Protein AF-A0A164GY33-F1 (afdb_monomer)

pLDDT: mean 96.79, std 2.43, range [81.5, 98.38]

Foldseek 3Di:
DEAEDEQVQACVSFPPHGNCPPCVCVVVVQVVCVVVVYHYYYDDDPDGDPDDDVNVVCVVVVPDDDDD

Secondary structure (DSSP, 8-state):
-EEEE-GGGSGGG-TT---TTTSTTHHHHHHHHHHTT-EEEE---SPPPSSSHHHHHHHHTT-S----

Solvent-accessible surface area (backbone atoms only — not comparable to full-atom values): 4382 Å² total; per-residue (Å²): 109,74,50,79,43,63,70,81,46,22,41,89,71,28,75,98,48,60,19,66,85,88,33,60,61,47,68,60,52,52,55,52,42,43,75,72,70,35,46,78,47,70,72,78,73,93,76,74,56,79,94,44,72,72,36,55,54,36,60,78,65,68,70,68,93,76,90,132

Radius of gyration: 14.93 Å; Cα contacts (8 Å, |Δi|>4): 64; chains: 1; bounding box: 34×23×45 Å

Structure (mmCIF, N/CA/C/O backbone):
data_AF-A0A164GY33-F1
#
_entry.id   AF-A0A164GY33-F1
#
loop_
_atom_site.group_PDB
_atom_site.id
_atom_site.type_symbol
_atom_site.label_atom_id
_atom_site.label_alt_id
_atom_site.label_comp_id
_atom_site.label_asym_id
_atom_site.label_entity_id
_atom_site.label_seq_id
_atom_site.pdbx_PDB_ins_code
_atom_site.Cartn_x
_atom_site.Cartn_y
_atom_site.Cartn_z
_atom_site.occupancy
_atom_site.B_iso_or_equiv
_atom_site.auth_seq_id
_atom_site.auth_comp_id
_atom_site.auth_asym_id
_atom_site.auth_atom_id
_atom_site.pdbx_PDB_model_num
ATOM 1 N N . ASP A 1 1 ? -21.289 3.493 7.898 1.00 88.81 1 ASP A N 1
ATOM 2 C CA . ASP A 1 1 ? -20.352 4.496 7.352 1.00 88.81 1 ASP A CA 1
ATOM 3 C C . ASP A 1 1 ? -18.985 3.891 7.072 1.00 88.81 1 ASP A C 1
ATOM 5 O O . ASP A 1 1 ? -18.721 2.765 7.498 1.00 88.81 1 ASP A O 1
ATOM 9 N N . ILE A 1 2 ? -18.169 4.589 6.276 1.00 96.06 2 ILE A N 1
ATOM 10 C CA . ILE A 1 2 ? -16.885 4.103 5.752 1.00 96.06 2 ILE A CA 1
ATOM 11 C C . ILE A 1 2 ? -15.836 5.207 5.902 1.00 96.06 2 ILE A C 1
ATOM 13 O O . ILE A 1 2 ? -16.084 6.333 5.477 1.00 96.06 2 ILE A O 1
ATOM 17 N N . GLN A 1 3 ? -14.679 4.872 6.470 1.00 95.50 3 GLN A N 1
ATOM 18 C CA . GLN A 1 3 ? -13.486 5.718 6.457 1.00 95.50 3 GLN A CA 1
ATOM 19 C C . GLN A 1 3 ? -12.597 5.337 5.269 1.00 95.50 3 GLN A C 1
ATOM 21 O O . GLN A 1 3 ? -12.433 4.152 4.975 1.00 95.50 3 GLN A O 1
ATOM 26 N N . TYR A 1 4 ? -12.011 6.340 4.620 1.00 96.75 4 TYR A N 1
ATOM 27 C CA . TYR A 1 4 ? -11.083 6.164 3.503 1.00 96.75 4 TYR A CA 1
ATOM 28 C C . TYR A 1 4 ? -9.694 6.685 3.884 1.00 96.75 4 TYR A C 1
ATOM 30 O O . TYR A 1 4 ? -9.602 7.698 4.584 1.00 96.75 4 TYR A O 1
ATOM 38 N N . ALA A 1 5 ? -8.644 6.005 3.425 1.00 96.38 5 ALA A N 1
ATOM 39 C CA . ALA A 1 5 ? -7.265 6.482 3.465 1.00 96.38 5 ALA A CA 1
ATOM 40 C C . ALA A 1 5 ? -6.695 6.561 2.042 1.00 96.38 5 ALA A C 1
ATOM 42 O O . ALA A 1 5 ? -6.782 5.596 1.279 1.00 96.38 5 ALA A O 1
ATOM 43 N N . ASP A 1 6 ? -6.141 7.725 1.714 1.00 97.44 6 ASP A N 1
ATOM 44 C CA . ASP A 1 6 ? -5.439 8.003 0.459 1.00 97.44 6 ASP A CA 1
ATOM 45 C C . ASP A 1 6 ? -3.947 7.633 0.589 1.00 97.44 6 ASP A C 1
ATOM 47 O O . ASP A 1 6 ? -3.541 7.039 1.584 1.00 97.44 6 ASP A O 1
ATOM 51 N N . ILE A 1 7 ? -3.120 7.995 -0.388 1.00 97.62 7 ILE A N 1
ATOM 52 C CA . ILE A 1 7 ? -1.721 7.578 -0.560 1.00 97.62 7 ILE A CA 1
ATOM 53 C C . ILE A 1 7 ? -0.800 7.772 0.661 1.00 97.62 7 ILE A C 1
ATOM 55 O O . ILE A 1 7 ? 0.235 7.114 0.760 1.00 97.62 7 ILE A O 1
ATOM 59 N N . ASP A 1 8 ? -1.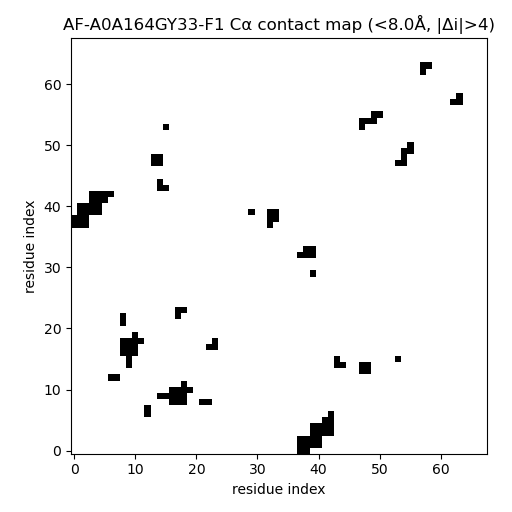154 8.653 1.600 1.00 97.12 8 ASP A N 1
ATOM 60 C CA . ASP A 1 8 ? -0.313 9.017 2.746 1.00 97.12 8 ASP A CA 1
ATOM 61 C C . ASP A 1 8 ? 0.019 7.836 3.670 1.00 97.12 8 ASP A C 1
ATOM 63 O O . ASP A 1 8 ? 1.050 7.869 4.336 1.00 97.12 8 ASP A O 1
ATOM 67 N N . TYR A 1 9 ? -0.810 6.782 3.705 1.00 98.00 9 TYR A N 1
ATOM 68 C CA . TYR A 1 9 ? -0.550 5.637 4.586 1.00 98.00 9 TYR A CA 1
ATOM 69 C C . TYR A 1 9 ? 0.637 4.770 4.139 1.00 98.00 9 TYR A C 1
ATOM 71 O O . TYR A 1 9 ?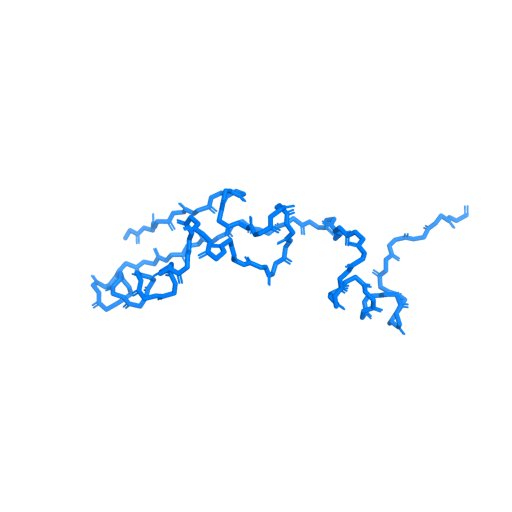 1.131 3.964 4.929 1.00 98.00 9 TYR A O 1
ATOM 79 N N . MET A 1 10 ? 1.059 4.882 2.878 1.00 98.38 10 MET A N 1
ATOM 80 C CA . MET A 1 10 ? 2.052 4.001 2.265 1.00 98.38 10 MET A CA 1
ATOM 81 C C . MET A 1 10 ? 3.486 4.425 2.601 1.00 98.38 10 MET A C 1
ATOM 83 O O . MET A 1 10 ? 3.832 5.604 2.537 1.00 98.38 10 MET A O 1
ATOM 87 N N . ASP A 1 11 ? 4.374 3.454 2.825 1.00 98.00 11 ASP A N 1
ATOM 88 C CA . ASP A 1 11 ? 5.808 3.704 2.990 1.00 98.00 11 ASP A CA 1
ATOM 89 C C . ASP A 1 11 ? 6.424 4.124 1.646 1.00 98.00 11 ASP A C 1
ATOM 91 O O . ASP A 1 11 ? 6.607 3.317 0.728 1.00 98.00 11 ASP A O 1
ATOM 95 N N . GLY A 1 12 ? 6.741 5.413 1.513 1.00 96.56 12 GLY A N 1
ATOM 96 C CA . GLY A 1 12 ? 7.343 5.958 0.298 1.00 96.56 12 GLY A CA 1
ATOM 97 C C . GLY A 1 12 ? 6.431 5.865 -0.928 1.00 96.56 12 GLY A C 1
ATOM 98 O O . GLY A 1 12 ? 6.942 5.752 -2.040 1.00 96.56 12 GLY A O 1
ATOM 99 N N . ARG A 1 13 ? 5.099 5.910 -0.736 1.00 96.56 13 ARG A N 1
ATOM 100 C CA . ARG A 1 13 ? 4.082 5.800 -1.807 1.00 96.56 13 ARG A CA 1
ATOM 101 C C . ARG A 1 13 ? 4.126 4.472 -2.577 1.00 96.56 13 ARG A C 1
ATOM 103 O O . ARG A 1 13 ? 3.863 4.437 -3.775 1.00 96.56 13 ARG A O 1
ATOM 110 N N . ARG A 1 14 ? 4.513 3.387 -1.902 1.00 98.00 14 ARG A N 1
ATOM 111 C CA . ARG A 1 14 ? 4.563 2.038 -2.479 1.00 98.00 14 ARG A CA 1
ATOM 112 C C . ARG A 1 14 ? 3.324 1.248 -2.087 1.00 98.00 14 ARG A C 1
ATOM 114 O O . ARG A 1 14 ? 3.067 1.059 -0.896 1.00 98.00 14 ARG A O 1
ATOM 121 N N . ASP A 1 15 ? 2.609 0.716 -3.072 1.00 98.25 15 ASP A N 1
ATOM 122 C CA . ASP A 1 15 ? 1.477 -0.169 -2.813 1.00 98.25 15 ASP A CA 1
ATOM 123 C C . ASP A 1 15 ? 1.880 -1.371 -1.954 1.00 98.25 15 ASP A C 1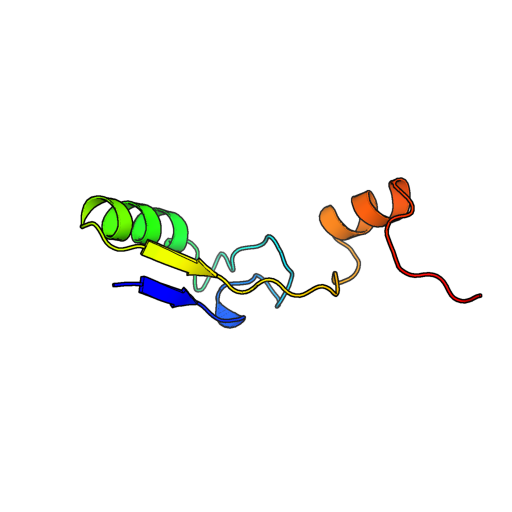
ATOM 125 O O . ASP A 1 15 ? 2.997 -1.897 -2.048 1.00 98.25 15 ASP A O 1
ATOM 129 N N . PHE A 1 16 ? 0.922 -1.833 -1.147 1.00 97.75 16 PHE A N 1
ATOM 130 C CA . PHE A 1 16 ? 1.068 -2.954 -0.209 1.00 97.75 16 PHE A CA 1
ATOM 131 C C . PHE A 1 16 ? 2.055 -2.710 0.943 1.00 97.75 16 PHE A C 1
ATOM 133 O O . PHE A 1 16 ? 2.551 -3.664 1.541 1.00 97.75 16 PHE A O 1
ATOM 140 N N . THR A 1 17 ? 2.316 -1.448 1.286 1.00 97.81 17 THR A N 1
ATOM 141 C CA . THR A 1 17 ? 3.152 -1.065 2.433 1.00 97.81 17 THR A CA 1
ATOM 142 C C . THR A 1 17 ? 2.399 -0.151 3.403 1.00 97.81 17 THR A C 1
ATOM 144 O O . THR A 1 17 ? 1.342 0.382 3.067 1.00 97.81 17 THR A O 1
ATOM 147 N N . ILE A 1 18 ? 2.939 0.018 4.612 1.00 98.12 18 ILE A N 1
ATOM 148 C CA . ILE A 1 18 ? 2.469 0.980 5.617 1.00 98.12 18 ILE A CA 1
ATOM 149 C C . ILE A 1 18 ? 3.684 1.780 6.083 1.00 98.12 18 ILE A C 1
ATOM 151 O O . ILE A 1 18 ? 4.689 1.170 6.449 1.00 98.12 18 ILE A O 1
ATOM 155 N N . ASP A 1 19 ? 3.594 3.112 6.088 1.00 98.12 19 ASP A N 1
ATOM 156 C CA . ASP A 1 19 ? 4.634 3.982 6.646 1.00 98.12 19 ASP A CA 1
ATOM 157 C C . ASP A 1 19 ? 4.782 3.690 8.153 1.00 98.12 19 ASP A C 1
ATOM 159 O O . ASP A 1 19 ? 3.857 3.954 8.930 1.00 98.12 19 ASP A O 1
ATOM 163 N N . PRO A 1 20 ? 5.933 3.159 8.601 1.00 97.56 20 PRO A N 1
ATOM 164 C CA . PRO A 1 20 ? 6.107 2.739 9.986 1.00 97.56 20 PRO A CA 1
ATOM 165 C C . PRO A 1 20 ? 6.247 3.915 10.962 1.00 97.56 20 PRO A C 1
ATOM 167 O O . PRO A 1 20 ? 6.082 3.721 12.164 1.00 97.56 20 PRO A O 1
ATOM 170 N N . VAL A 1 21 ? 6.568 5.118 10.475 1.00 97.81 21 VAL A N 1
ATOM 171 C CA . VAL A 1 21 ? 6.760 6.320 11.296 1.00 97.81 21 VAL A CA 1
ATOM 172 C C . VAL A 1 21 ? 5.432 7.027 11.519 1.00 97.81 21 VAL A C 1
ATOM 174 O O . VAL A 1 21 ? 5.094 7.355 12.654 1.00 97.81 21 VAL A O 1
ATOM 177 N N . ASN A 1 22 ? 4.677 7.258 10.446 1.00 97.56 22 ASN A N 1
ATOM 178 C CA . ASN A 1 22 ? 3.455 8.061 10.508 1.00 97.56 22 ASN A CA 1
ATOM 179 C C . ASN A 1 22 ? 2.185 7.213 10.680 1.00 97.56 22 ASN A C 1
ATOM 181 O O . ASN A 1 22 ? 1.194 7.702 11.218 1.00 97.56 22 ASN A O 1
ATOM 185 N N . PHE A 1 23 ? 2.210 5.946 10.249 1.00 98.00 23 PHE A N 1
ATOM 186 C CA . PHE A 1 23 ? 1.032 5.075 10.175 1.00 98.00 23 PHE A CA 1
ATOM 187 C C . PHE A 1 23 ? 1.254 3.685 10.796 1.00 98.00 23 PHE A C 1
ATOM 189 O O . PHE A 1 23 ? 0.459 2.776 10.562 1.00 98.00 23 PHE A O 1
ATOM 196 N N . GLY A 1 24 ? 2.279 3.506 11.639 1.00 97.50 24 GLY A N 1
ATOM 197 C CA . GLY A 1 24 ? 2.605 2.211 12.257 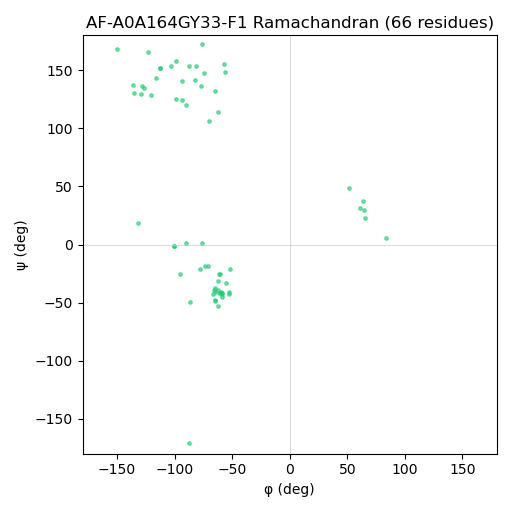1.00 97.50 24 GLY A CA 1
ATOM 198 C C . GLY A 1 24 ? 1.451 1.563 13.042 1.00 97.50 24 GLY A C 1
ATOM 199 O O . GLY A 1 24 ? 1.291 0.344 13.003 1.00 97.50 24 GLY A O 1
ATOM 200 N N . ASP A 1 25 ? 0.592 2.371 13.672 1.00 97.69 25 ASP A N 1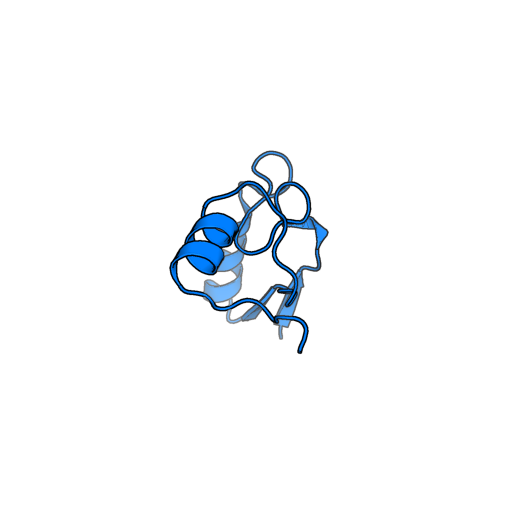
ATOM 201 C CA . ASP A 1 25 ? -0.575 1.905 14.443 1.00 97.69 25 ASP A CA 1
ATOM 202 C C . ASP A 1 25 ? -1.863 1.770 13.606 1.00 97.69 25 ASP A C 1
ATOM 204 O O . ASP A 1 25 ? -2.918 1.396 14.129 1.00 97.69 25 ASP A O 1
ATOM 208 N N . LEU A 1 26 ? -1.808 2.043 12.296 1.00 97.19 26 LEU A N 1
ATOM 209 C CA . LEU A 1 26 ? -2.970 1.964 11.407 1.00 97.19 26 LEU A CA 1
ATOM 210 C C . LEU A 1 26 ? -3.701 0.607 11.476 1.00 97.19 26 LEU A C 1
ATOM 212 O O . LEU A 1 26 ? -4.933 0.620 11.525 1.00 97.19 26 LEU A O 1
ATOM 216 N N . PRO A 1 27 ? -3.023 -0.560 11.543 1.00 97.12 27 PRO A N 1
ATOM 217 C CA . PRO A 1 27 ? -3.716 -1.841 11.691 1.00 97.12 27 PRO A CA 1
ATOM 218 C C . PRO A 1 27 ? -4.582 -1.923 12.956 1.00 97.12 27 PRO A C 1
ATOM 220 O O . PRO A 1 27 ? -5.718 -2.395 12.891 1.00 97.12 27 PRO A O 1
ATOM 223 N N . ALA A 1 28 ? -4.084 -1.415 14.089 1.00 98.06 28 ALA A N 1
ATOM 224 C CA . ALA A 1 28 ? -4.826 -1.413 15.348 1.00 98.06 28 ALA A CA 1
ATOM 225 C C . ALA A 1 28 ? -6.060 -0.502 15.264 1.00 98.06 28 ALA A C 1
ATOM 227 O O . ALA A 1 28 ? -7.155 -0.911 15.656 1.00 98.06 28 ALA A O 1
ATOM 228 N N . LEU A 1 29 ? -5.912 0.686 14.667 1.00 96.38 29 LEU A N 1
ATOM 229 C CA . LEU A 1 29 ? -7.029 1.596 14.412 1.00 96.38 29 LEU A CA 1
ATOM 230 C C . LEU A 1 29 ? -8.105 0.939 13.534 1.00 96.38 29 LEU A C 1
ATOM 232 O O . LEU A 1 29 ? -9.294 1.020 13.844 1.00 96.38 29 LEU A O 1
ATOM 236 N N . VAL A 1 30 ? -7.709 0.261 12.452 1.00 97.19 30 VAL A N 1
ATOM 237 C CA . VAL A 1 30 ? -8.646 -0.446 11.564 1.00 97.19 30 VAL A CA 1
ATOM 238 C C . VAL A 1 30 ? -9.426 -1.519 12.329 1.00 97.19 30 VAL A C 1
ATOM 240 O O . VAL A 1 30 ? -10.641 -1.639 12.143 1.00 97.19 30 VAL A O 1
ATOM 243 N N . ASP A 1 31 ? -8.771 -2.273 13.212 1.00 97.62 31 ASP A N 1
ATOM 244 C CA . ASP A 1 31 ? -9.432 -3.283 14.041 1.00 97.62 31 ASP A CA 1
ATOM 245 C C . ASP A 1 31 ? -10.439 -2.675 15.025 1.00 97.62 31 ASP A C 1
ATOM 247 O O . ASP A 1 31 ? -11.536 -3.215 15.199 1.00 97.62 31 ASP A O 1
ATOM 251 N N . GLU A 1 32 ? -10.112 -1.547 15.655 1.00 97.31 32 GLU A N 1
ATOM 252 C CA . GLU A 1 32 ? -11.030 -0.829 16.546 1.00 97.31 32 GLU A CA 1
ATOM 253 C C . GLU A 1 32 ? -12.249 -0.279 15.800 1.00 97.31 32 GLU A C 1
ATOM 255 O O . GLU A 1 32 ? -13.392 -0.516 16.202 1.00 97.31 32 GLU A O 1
ATOM 260 N N . VAL A 1 33 ? -12.020 0.382 14.665 1.00 95.75 33 VAL A N 1
ATOM 261 C CA . VAL A 1 33 ? -13.071 0.942 13.804 1.00 95.75 33 VAL A CA 1
ATOM 262 C C . VAL A 1 33 ? -14.025 -0.161 13.332 1.00 95.75 33 VAL A C 1
ATOM 264 O O . VAL A 1 33 ? -15.248 -0.002 13.393 1.00 95.75 33 VAL A O 1
ATOM 267 N N . LYS A 1 34 ? -13.489 -1.326 12.948 1.00 96.31 34 LYS A N 1
ATOM 268 C CA . LYS A 1 34 ? -14.293 -2.489 12.541 1.00 96.31 34 LYS A CA 1
ATOM 269 C C . LYS A 1 34 ? -15.120 -3.070 13.684 1.00 96.31 34 LYS A C 1
ATOM 271 O O . LYS A 1 34 ? -16.275 -3.432 13.457 1.00 96.31 34 LYS A O 1
ATOM 276 N N . LYS A 1 35 ? -14.585 -3.129 14.909 1.00 97.38 35 LYS A N 1
ATOM 277 C CA . LYS A 1 35 ? -15.358 -3.536 16.102 1.00 97.38 35 LYS A CA 1
ATOM 278 C C . LYS A 1 35 ? -16.522 -2.580 16.379 1.00 97.38 35 LYS A C 1
ATOM 280 O O . LYS A 1 35 ? -17.567 -3.024 16.843 1.00 97.38 35 LYS A O 1
ATOM 285 N N . GLY A 1 36 ? -16.366 -1.299 16.041 1.00 95.75 36 GLY A N 1
ATOM 286 C CA . GLY A 1 36 ? -17.417 -0.280 16.107 1.00 95.75 36 GLY A CA 1
ATOM 287 C C . GLY A 1 36 ? -18.465 -0.342 14.985 1.00 95.75 36 GLY A C 1
ATOM 288 O O . GLY A 1 36 ? -19.360 0.498 14.952 1.00 95.75 36 GLY A O 1
ATOM 289 N N . GLY A 1 37 ? -18.378 -1.305 14.058 1.00 96.44 37 GLY A N 1
ATOM 290 C CA . GLY A 1 37 ? -19.330 -1.468 12.950 1.00 96.44 37 GLY A CA 1
ATOM 291 C C . GLY A 1 37 ? -19.057 -0.580 11.731 1.00 96.44 37 GLY A C 1
ATOM 292 O O . GLY A 1 37 ? -19.840 -0.581 10.777 1.00 96.44 37 GLY A O 1
ATOM 293 N N . LEU A 1 38 ? -17.946 0.157 11.733 1.00 96.62 38 LEU A N 1
ATOM 294 C CA . LEU A 1 38 ? -17.495 0.952 10.596 1.00 96.62 38 LEU A CA 1
ATOM 295 C C . LEU A 1 38 ? -16.635 0.109 9.649 1.00 96.62 38 LEU A C 1
ATOM 297 O O . LEU A 1 38 ? -15.999 -0.869 10.039 1.00 96.62 38 LEU A O 1
ATOM 301 N N . ARG A 1 39 ? -16.613 0.492 8.372 1.00 96.44 39 ARG A N 1
ATOM 302 C CA . ARG A 1 39 ? -15.716 -0.104 7.371 1.00 96.44 39 ARG A CA 1
ATOM 303 C C . ARG A 1 39 ? -14.554 0.844 7.098 1.00 96.44 39 ARG A C 1
ATOM 305 O O . ARG A 1 39 ? -14.704 2.055 7.234 1.00 96.44 39 ARG A O 1
ATOM 312 N N . PHE A 1 40 ? -13.428 0.289 6.675 1.00 97.25 40 PHE A N 1
ATOM 313 C CA . PHE A 1 40 ? -12.236 1.044 6.307 1.00 97.25 40 PHE A CA 1
ATOM 314 C C . PHE A 1 40 ? -11.790 0.629 4.906 1.00 97.25 40 PHE A C 1
ATOM 316 O O . PHE A 1 40 ? -11.779 -0.566 4.602 1.00 97.25 40 PHE A O 1
ATOM 323 N N . VAL A 1 41 ? -11.464 1.600 4.059 1.00 97.12 41 VAL A N 1
ATOM 324 C CA . VAL A 1 41 ? -11.029 1.394 2.673 1.00 97.12 41 VAL A CA 1
ATOM 325 C C . VAL A 1 41 ? -9.730 2.160 2.446 1.00 97.12 41 VAL A C 1
ATOM 327 O O . VAL A 1 41 ? -9.603 3.305 2.868 1.00 97.12 41 VAL A O 1
ATOM 330 N N . ILE A 1 42 ? -8.778 1.524 1.772 1.00 97.38 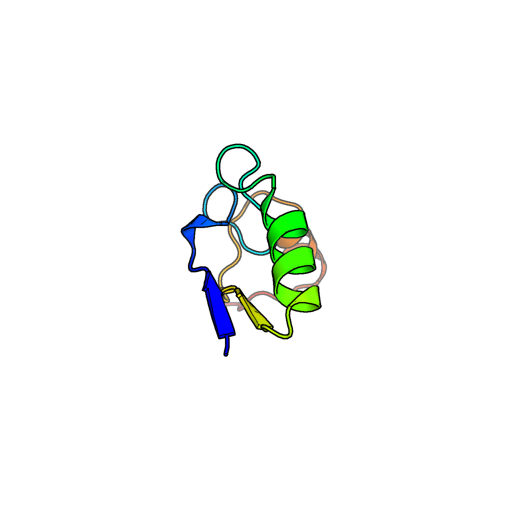42 ILE A N 1
ATOM 331 C CA . ILE A 1 42 ? -7.509 2.127 1.351 1.00 97.38 42 ILE A CA 1
ATOM 332 C C . ILE A 1 42 ? -7.475 2.228 -0.173 1.00 97.38 42 ILE A C 1
ATOM 334 O O . ILE A 1 42 ? -8.110 1.417 -0.854 1.00 97.38 42 ILE A O 1
ATOM 338 N N . ILE A 1 43 ? -6.747 3.210 -0.697 1.00 98.38 43 ILE A N 1
ATOM 339 C CA . ILE A 1 43 ? -6.401 3.271 -2.119 1.00 98.38 43 ILE A CA 1
ATOM 340 C C . ILE A 1 43 ? -5.314 2.239 -2.458 1.00 98.38 43 ILE A C 1
ATOM 342 O O . ILE A 1 43 ? -4.468 1.940 -1.624 1.00 98.38 43 ILE A O 1
ATOM 346 N N . LEU A 1 44 ? -5.356 1.698 -3.675 1.00 98.19 44 LEU A N 1
ATOM 347 C CA . LEU A 1 44 ? -4.251 0.978 -4.309 1.00 98.19 44 LEU A CA 1
ATOM 348 C C . LEU A 1 44 ? -4.157 1.455 -5.756 1.00 98.19 44 LEU A C 1
ATOM 350 O O . LEU A 1 44 ? -5.195 1.567 -6.420 1.00 98.19 44 LEU A O 1
ATOM 354 N N . ASP A 1 45 ? -2.943 1.685 -6.239 1.00 97.88 45 ASP A N 1
ATOM 355 C CA . ASP A 1 45 ? -2.693 2.080 -7.620 1.00 97.88 45 ASP A CA 1
ATOM 356 C C . ASP A 1 45 ? -2.270 0.873 -8.485 1.00 97.88 45 ASP A C 1
ATOM 358 O O . ASP A 1 45 ? -1.852 -0.174 -7.988 1.00 97.88 45 ASP A O 1
ATOM 362 N N . PRO A 1 46 ? -2.428 0.944 -9.821 1.00 97.25 46 PRO A N 1
ATOM 363 C CA . PRO A 1 46 ? -2.009 -0.146 -10.703 1.00 97.25 46 PRO A CA 1
ATOM 364 C C . PRO A 1 46 ? -0.491 -0.172 -10.946 1.00 97.25 46 PRO A C 1
ATOM 366 O O . PRO A 1 46 ? 0.042 -1.194 -11.382 1.00 97.25 46 PRO A O 1
ATOM 369 N N . ALA A 1 47 ? 0.200 0.952 -10.738 1.00 97.12 47 ALA A N 1
ATOM 370 C CA . ALA A 1 47 ? 1.627 1.080 -10.998 1.00 97.12 47 ALA A CA 1
ATOM 371 C C . ALA A 1 47 ? 2.435 0.704 -9.752 1.00 97.12 47 ALA A C 1
ATOM 373 O O . ALA A 1 47 ? 2.343 1.354 -8.719 1.00 97.12 47 ALA A O 1
ATOM 374 N N . ILE A 1 48 ? 3.281 -0.314 -9.882 1.00 98.00 48 ILE A N 1
ATOM 375 C CA . ILE A 1 48 ? 4.136 -0.800 -8.799 1.00 98.00 48 ILE A CA 1
ATOM 376 C C . ILE A 1 48 ? 5.498 -0.108 -8.889 1.00 98.00 48 ILE A C 1
ATOM 378 O O . ILE A 1 48 ? 6.154 -0.168 -9.930 1.00 98.00 48 ILE A O 1
ATOM 382 N N . ALA A 1 49 ? 5.921 0.555 -7.808 1.00 97.00 49 ALA A N 1
ATOM 383 C CA . ALA A 1 49 ? 7.260 1.140 -7.708 1.00 97.00 49 ALA A CA 1
ATOM 384 C C . ALA A 1 49 ? 8.349 0.073 -7.912 1.00 97.00 49 ALA A C 1
ATOM 386 O O . ALA A 1 49 ? 8.120 -1.102 -7.653 1.00 97.00 49 ALA A O 1
ATOM 387 N N . ASN A 1 50 ? 9.545 0.454 -8.348 1.00 94.56 50 ASN A N 1
ATOM 388 C CA . ASN A 1 50 ? 10.648 -0.495 -8.485 1.00 94.56 50 ASN A CA 1
ATOM 389 C C . ASN A 1 50 ? 11.282 -0.857 -7.125 1.00 94.56 50 ASN A C 1
ATOM 391 O O . ASN A 1 50 ? 10.980 -0.262 -6.090 1.00 94.56 50 ASN A O 1
ATOM 395 N N . ASP A 1 51 ? 12.185 -1.838 -7.149 1.00 91.88 51 ASP A N 1
ATOM 396 C CA . ASP A 1 51 ? 13.136 -2.136 -6.070 1.00 91.88 51 ASP A CA 1
ATOM 397 C C . ASP A 1 51 ? 12.508 -2.587 -4.728 1.00 91.88 51 ASP A C 1
ATOM 399 O O . ASP A 1 51 ? 12.998 -2.252 -3.646 1.00 91.88 51 ASP A O 1
ATOM 403 N N . TYR A 1 52 ? 11.428 -3.381 -4.765 1.00 96.38 52 TYR A N 1
ATOM 404 C CA . TYR A 1 52 ? 10.892 -4.070 -3.579 1.00 96.38 52 TYR A CA 1
ATOM 405 C C . TYR A 1 52 ? 10.208 -5.401 -3.918 1.00 96.38 52 TYR A C 1
ATOM 407 O O . TYR A 1 52 ? 9.956 -5.705 -5.079 1.00 96.38 52 TYR A O 1
ATOM 415 N N . GLU A 1 53 ? 9.898 -6.214 -2.903 1.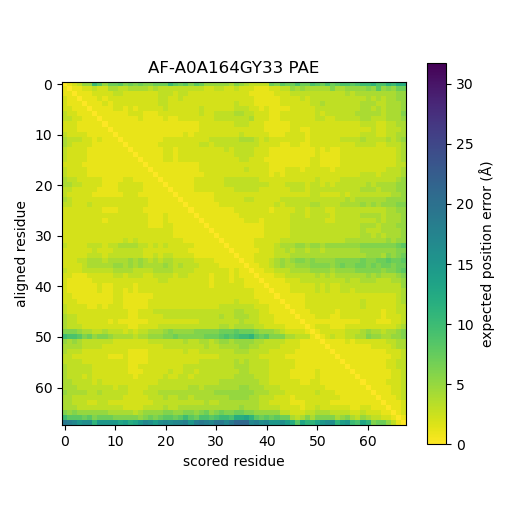00 97.44 53 GLU A N 1
ATOM 416 C CA . GLU A 1 53 ? 9.432 -7.602 -3.076 1.00 97.44 53 GLU A CA 1
ATOM 417 C C . GLU A 1 53 ? 8.239 -7.741 -4.037 1.00 97.44 53 GLU A C 1
ATOM 419 O O . GLU A 1 53 ? 8.226 -8.638 -4.883 1.00 97.44 53 GLU A O 1
ATOM 424 N N . THR A 1 54 ? 7.248 -6.848 -3.946 1.00 97.88 54 THR A N 1
ATOM 425 C CA . THR A 1 54 ? 6.097 -6.863 -4.860 1.00 97.88 54 THR A CA 1
ATOM 426 C C . THR A 1 54 ? 6.542 -6.654 -6.303 1.00 97.88 54 THR A C 1
ATOM 428 O O . THR A 1 54 ? 6.049 -7.360 -7.187 1.00 97.88 54 THR A O 1
ATOM 431 N N . TYR A 1 55 ? 7.487 -5.736 -6.536 1.00 98.06 55 TYR A N 1
ATOM 432 C CA . TYR A 1 55 ? 8.014 -5.472 -7.867 1.00 98.06 55 TYR A CA 1
ATOM 433 C C . TYR A 1 55 ? 8.714 -6.702 -8.448 1.00 98.06 55 TYR A C 1
ATOM 435 O O . TYR A 1 55 ? 8.349 -7.170 -9.530 1.00 98.06 55 TYR A O 1
ATOM 443 N N . GLU A 1 56 ? 9.655 -7.266 -7.686 1.00 98.25 56 GLU A N 1
ATOM 444 C CA . GLU A 1 56 ? 10.450 -8.437 -8.074 1.00 98.25 56 GLU A CA 1
ATOM 445 C C . GLU A 1 56 ? 9.570 -9.658 -8.357 1.00 98.25 56 GLU A C 1
ATOM 447 O O . GLU A 1 56 ? 9.758 -10.365 -9.350 1.00 98.25 56 GLU A O 1
ATOM 452 N N . ARG A 1 57 ? 8.536 -9.879 -7.534 1.00 98.19 57 ARG A N 1
ATOM 453 C CA . ARG A 1 57 ? 7.552 -10.941 -7.768 1.00 98.19 57 ARG A CA 1
ATOM 454 C C . ARG A 1 57 ? 6.789 -1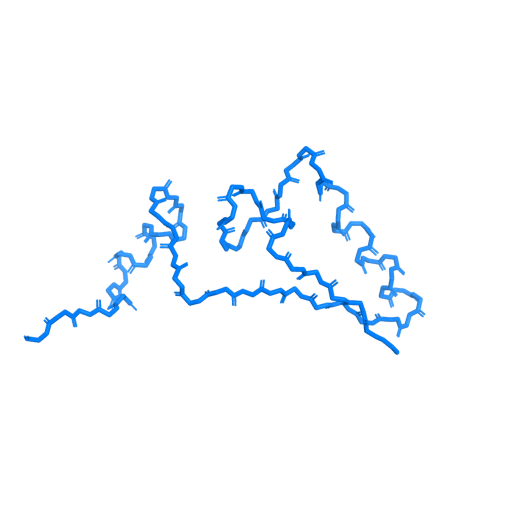0.726 -9.073 1.00 98.19 57 ARG A C 1
ATOM 456 O O . ARG A 1 57 ? 6.521 -11.694 -9.782 1.00 98.19 57 ARG A O 1
ATOM 463 N N . GLY A 1 58 ? 6.439 -9.482 -9.394 1.00 97.94 58 GLY A N 1
ATOM 464 C CA . GLY A 1 58 ? 5.781 -9.156 -10.655 1.00 97.94 58 GLY A CA 1
ATOM 465 C C . GLY A 1 58 ? 6.674 -9.416 -11.874 1.00 97.94 58 GLY A C 1
ATOM 466 O O . GLY A 1 58 ? 6.197 -9.941 -12.881 1.00 97.94 58 GLY A O 1
ATOM 467 N N . VAL A 1 59 ? 7.980 -9.142 -11.761 1.00 97.81 59 VAL A N 1
ATOM 468 C CA . VAL A 1 59 ? 8.961 -9.446 -12.817 1.00 97.81 59 VAL A CA 1
ATOM 469 C C . VAL A 1 59 ? 9.057 -10.958 -13.018 1.00 97.81 59 VAL A C 1
ATOM 471 O O . VAL A 1 59 ? 8.943 -11.436 -14.143 1.00 97.81 59 VAL A O 1
ATOM 474 N N . ALA A 1 60 ? 9.198 -11.720 -11.929 1.00 98.25 60 ALA A N 1
ATOM 475 C CA . ALA A 1 60 ? 9.322 -13.178 -11.973 1.00 98.25 60 ALA A CA 1
ATOM 476 C C . ALA A 1 60 ? 8.097 -13.890 -12.578 1.00 98.25 60 ALA A C 1
ATOM 478 O O . ALA A 1 60 ? 8.220 -15.007 -13.078 1.00 98.25 60 ALA A O 1
ATOM 479 N N . LEU A 1 61 ? 6.921 -13.259 -12.518 1.00 98.25 61 LEU A N 1
ATOM 480 C CA . LEU A 1 61 ? 5.664 -13.790 -13.049 1.00 98.25 61 LEU A CA 1
ATOM 481 C C . LEU A 1 61 ? 5.269 -13.202 -14.413 1.00 98.25 61 LEU A C 1
ATOM 483 O O . LEU A 1 61 ? 4.229 -13.593 -14.937 1.00 98.25 61 LEU A O 1
ATOM 487 N N . SER A 1 62 ? 6.055 -12.274 -14.973 1.00 97.00 62 SER A N 1
ATOM 488 C CA . SER A 1 62 ? 5.748 -11.587 -16.237 1.00 97.00 62 SER A CA 1
ATOM 489 C C . SER A 1 62 ? 4.337 -10.974 -16.264 1.00 97.00 62 SER A C 1
ATOM 491 O O . SER A 1 62 ? 3.572 -11.186 -17.202 1.00 97.00 62 SER A O 1
ATOM 493 N N . VAL A 1 63 ? 3.963 -10.237 -15.209 1.00 97.44 63 VAL A N 1
ATOM 494 C CA . VAL A 1 63 ? 2.604 -9.656 -15.066 1.00 97.44 63 VAL A CA 1
ATOM 495 C C . VAL A 1 63 ? 2.503 -8.173 -15.434 1.00 97.44 63 VAL A C 1
ATOM 497 O O . VAL A 1 63 ? 1.418 -7.599 -15.352 1.00 97.44 63 VAL A O 1
ATOM 500 N N . TYR A 1 64 ? 3.608 -7.533 -15.816 1.00 97.25 64 TYR A N 1
ATOM 501 C CA . TYR A 1 64 ? 3.601 -6.128 -16.227 1.00 97.25 64 TYR A CA 1
ATOM 502 C C . TYR A 1 64 ? 3.156 -5.961 -17.676 1.00 97.25 64 TYR A C 1
ATOM 504 O O . TYR A 1 64 ? 3.323 -6.853 -18.503 1.00 97.25 64 TYR A O 1
ATOM 512 N N . ALA A 1 65 ? 2.598 -4.791 -17.986 1.00 97.12 65 ALA A N 1
ATOM 513 C CA . ALA A 1 65 ? 2.310 -4.424 -19.364 1.00 97.12 65 ALA A CA 1
ATOM 514 C C . ALA A 1 65 ? 3.618 -4.296 -20.164 1.00 97.12 65 ALA A C 1
ATOM 516 O O . ALA A 1 65 ? 4.556 -3.629 -19.726 1.00 97.12 65 ALA A O 1
ATOM 517 N N . GLU A 1 66 ? 3.653 -4.905 -21.348 1.00 95.50 66 GLU A N 1
ATOM 518 C CA . GLU A 1 66 ? 4.792 -4.881 -22.266 1.00 95.50 66 GLU A CA 1
ATOM 519 C C . GLU A 1 66 ? 4.445 -4.091 -23.536 1.00 95.50 66 GLU A C 1
ATOM 521 O O . GLU A 1 66 ? 3.284 -4.009 -23.946 1.00 95.50 66 GLU A O 1
ATOM 526 N N . TRP A 1 67 ? 5.458 -3.494 -24.163 1.00 92.25 67 TRP A N 1
ATOM 527 C CA . TRP A 1 67 ? 5.308 -2.844 -25.464 1.00 92.25 67 TRP A CA 1
ATOM 528 C C . TRP A 1 67 ? 5.265 -3.904 -26.572 1.00 92.25 67 TRP A C 1
ATOM 530 O O . TRP A 1 67 ? 6.061 -4.842 -26.547 1.00 92.25 67 TRP A O 1
ATOM 540 N N . ALA A 1 68 ? 4.349 -3.741 -27.531 1.00 81.50 68 ALA A N 1
ATOM 541 C CA . ALA A 1 68 ? 4.207 -4.609 -28.705 1.00 81.50 68 ALA A CA 1
ATOM 542 C C . ALA A 1 68 ? 5.073 -4.152 -29.887 1.00 81.50 68 ALA A C 1
ATOM 544 O O . ALA A 1 68 ? 5.256 -2.921 -30.042 1.00 81.50 68 ALA A O 1
#

Organism: NCBI:txid35525

Sequence (68 aa):
DIQYADIDYMDGRRDFTIDPVNFGDLPALVDEVKKGGLRFVIILDPAIANDYETYERGVALSVYAEWA

Nearest PDB structures (foldseek):
  8cb6-assembly1_A  TM=9.582E-01  e=2.816E-05  Homo sapiens
  7p2z-assembly1_AaA  TM=9.556E-01  e=3.016E-05  Homo sapiens
  3poc-assembly1_B  TM=8.395E-01  e=2.531E-04  Blautia obeum ATCC 29174
  3m46-assembly1_B  TM=8.492E-01  e=4.092E-04 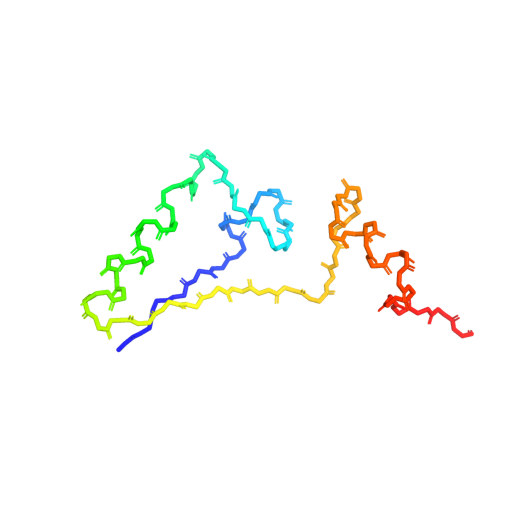 Blautia obeum ATCC 29174
  6c9x-assembly1_A  TM=8.135E-01  e=2.363E-04  Blautia obeum ATCC 29174

InterPro domains:
  IPR000322 Glycoside hydrolase family 31, TIM barrel domain [PF01055] (1-65)
  IPR017853 Glycoside hydrolase superfamily [SSF51445] (3-64)

Mean predicted aligned error: 2.7 Å